Protein AF-A0A3G9J2I9-F1 (afdb_monomer_lite)

Structure (mmCIF, N/CA/C/O backbone):
data_AF-A0A3G9J2I9-F1
#
_entry.id   AF-A0A3G9J2I9-F1
#
loop_
_atom_site.group_PDB
_atom_site.id
_atom_site.type_symbol
_atom_site.label_atom_id
_atom_site.label_alt_id
_atom_site.label_comp_id
_atom_site.label_asym_id
_atom_site.label_entity_id
_atom_site.label_seq_id
_atom_site.pdbx_PDB_ins_code
_atom_site.Cartn_x
_atom_site.Cartn_y
_atom_site.Cartn_z
_atom_site.occupancy
_atom_site.B_iso_or_equiv
_atom_site.auth_seq_id
_atom_site.auth_comp_id
_atom_site.auth_asym_id
_atom_site.auth_atom_id
_atom_site.pdbx_PDB_model_num
ATOM 1 N N . MET A 1 1 ? -9.423 -9.899 2.737 1.00 58.22 1 MET A N 1
ATOM 2 C CA . MET A 1 1 ? -10.611 -10.017 3.614 1.00 58.22 1 MET A CA 1
ATOM 3 C C . MET A 1 1 ? -10.727 -8.719 4.389 1.00 58.22 1 MET A C 1
ATOM 5 O O . MET A 1 1 ? -9.747 -8.354 5.024 1.00 58.22 1 MET A O 1
ATOM 9 N N . LYS A 1 2 ? -11.851 -8.003 4.286 1.00 79.00 2 LYS A N 1
ATOM 10 C CA . LYS A 1 2 ? -12.095 -6.799 5.093 1.00 79.00 2 LYS A CA 1
ATOM 11 C C . LYS A 1 2 ? -12.753 -7.215 6.403 1.00 79.00 2 LYS A C 1
ATOM 13 O O . LYS A 1 2 ? -13.676 -8.025 6.369 1.00 79.00 2 LYS A O 1
ATOM 18 N N . LEU A 1 3 ? -12.265 -6.694 7.525 1.00 83.94 3 LEU A N 1
ATOM 19 C CA . LEU A 1 3 ? -12.902 -6.903 8.823 1.00 83.94 3 LEU A CA 1
ATOM 20 C C . LEU A 1 3 ? -14.215 -6.118 8.872 1.00 83.94 3 LEU A C 1
ATOM 22 O O . LEU A 1 3 ? -14.241 -4.936 8.528 1.00 83.94 3 LEU A O 1
ATOM 26 N N . THR A 1 4 ? -15.305 -6.767 9.280 1.00 89.06 4 THR A N 1
ATOM 27 C CA . THR A 1 4 ? -16.581 -6.073 9.495 1.00 89.06 4 THR A CA 1
ATOM 28 C C . THR A 1 4 ? -16.549 -5.295 10.817 1.00 89.06 4 THR A C 1
ATOM 30 O O . THR A 1 4 ? -15.813 -5.675 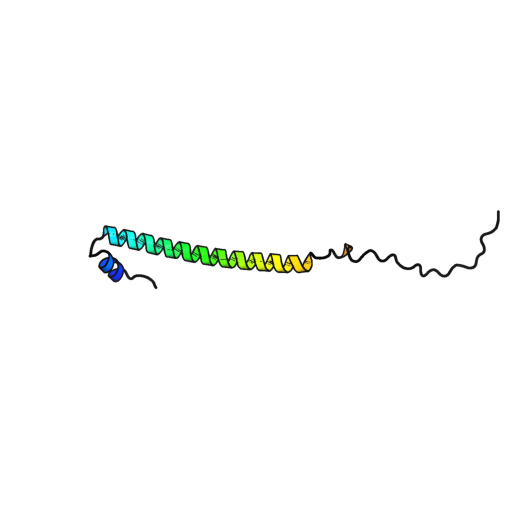11.731 1.00 89.06 4 THR A O 1
ATOM 33 N N . PRO A 1 5 ? -17.364 -4.236 10.977 1.00 84.00 5 PRO A N 1
ATOM 34 C CA . PRO A 1 5 ? -17.446 -3.498 12.241 1.00 84.00 5 PRO A CA 1
ATOM 35 C C . PRO A 1 5 ? -17.784 -4.395 13.442 1.00 84.00 5 PRO A C 1
ATOM 37 O O . PRO A 1 5 ? -17.237 -4.212 14.525 1.00 84.00 5 PRO A O 1
ATOM 40 N N . GLU A 1 6 ? -18.622 -5.414 13.235 1.00 85.31 6 GLU A N 1
ATOM 41 C CA . GLU A 1 6 ? -18.979 -6.404 14.260 1.00 85.31 6 GLU A CA 1
ATOM 42 C C . GLU A 1 6 ? -17.781 -7.268 14.676 1.00 85.31 6 GLU A C 1
ATOM 44 O O . GLU A 1 6 ? -17.580 -7.530 15.861 1.00 85.31 6 GLU A O 1
ATOM 49 N N . GLN A 1 7 ? -16.942 -7.670 13.717 1.00 89.06 7 GLN A N 1
ATOM 50 C CA . GLN A 1 7 ? -15.711 -8.407 14.007 1.00 89.06 7 GLN A CA 1
ATOM 51 C C . GLN A 1 7 ? -14.705 -7.537 14.758 1.00 89.06 7 GLN A C 1
ATOM 53 O O . GLN A 1 7 ? -14.066 -8.013 15.693 1.00 89.06 7 GLN A O 1
ATOM 58 N N . ILE A 1 8 ? -14.586 -6.260 14.385 1.00 88.38 8 ILE A N 1
ATOM 59 C CA . ILE A 1 8 ? -13.704 -5.307 15.067 1.00 88.38 8 ILE A CA 1
ATOM 60 C C . ILE A 1 8 ? -14.157 -5.103 16.515 1.00 88.38 8 ILE A C 1
ATOM 62 O O . ILE A 1 8 ? -13.324 -5.156 17.417 1.00 88.38 8 ILE A O 1
ATOM 66 N N . LEU A 1 9 ? -15.464 -4.947 16.747 1.00 88.44 9 LEU A N 1
ATOM 67 C CA . LEU A 1 9 ? -16.031 -4.798 18.088 1.00 88.44 9 LEU A CA 1
ATOM 68 C C . LEU A 1 9 ? -15.857 -6.067 18.940 1.00 88.44 9 LEU A C 1
ATOM 70 O O . LEU A 1 9 ? -15.581 -5.991 20.138 1.00 88.44 9 LEU A O 1
ATOM 74 N N . GLY A 1 10 ? -15.970 -7.244 18.318 1.00 89.62 10 GLY A N 1
ATOM 75 C CA . GLY A 1 10 ? -15.668 -8.519 18.966 1.00 89.62 10 GLY A CA 1
ATOM 76 C C . GLY A 1 10 ? -14.198 -8.632 19.382 1.00 89.62 10 GLY A C 1
ATOM 77 O O . GLY A 1 10 ? -13.903 -9.027 20.510 1.00 89.62 10 GLY A O 1
ATOM 78 N N . ILE A 1 11 ? -13.269 -8.229 18.507 1.00 89.62 11 ILE A N 1
ATOM 79 C CA . ILE A 1 11 ? -11.821 -8.225 18.786 1.00 89.62 11 ILE A CA 1
ATOM 80 C C . ILE A 1 11 ? -11.470 -7.192 19.863 1.00 89.62 11 ILE A C 1
ATOM 82 O O . ILE A 1 11 ? -10.633 -7.466 20.725 1.00 89.62 11 ILE A O 1
ATOM 86 N N . SER A 1 12 ? -12.132 -6.034 19.857 1.00 90.31 12 SER A N 1
ATOM 87 C CA . SER A 1 12 ? -11.921 -4.978 20.848 1.00 90.31 12 SER A CA 1
ATOM 88 C C . SER A 1 12 ? -12.556 -5.274 22.209 1.00 90.31 12 SER A C 1
ATOM 90 O O . SER A 1 12 ? -12.427 -4.466 23.125 1.00 90.31 12 SER A O 1
ATOM 92 N N . LYS A 1 13 ? -13.239 -6.421 22.368 1.00 89.81 13 LYS A N 1
ATOM 93 C CA . LYS A 1 13 ? -13.998 -6.790 23.577 1.00 89.81 13 LYS A CA 1
ATOM 94 C C . LYS A 1 13 ? -15.028 -5.726 23.986 1.00 89.81 13 LYS A C 1
ATOM 96 O O . LYS A 1 13 ? -15.327 -5.577 25.167 1.00 89.81 13 LYS A O 1
ATOM 101 N N . GLY A 1 14 ? -15.573 -4.997 23.011 1.00 84.56 14 GLY A N 1
ATOM 102 C CA . GLY A 1 14 ? -16.535 -3.921 23.244 1.00 84.56 14 GLY A CA 1
ATOM 103 C C . GLY A 1 14 ? -15.920 -2.565 23.594 1.00 84.56 14 GLY A C 1
ATOM 104 O O . GLY A 1 14 ? -16.670 -1.615 23.796 1.00 84.56 14 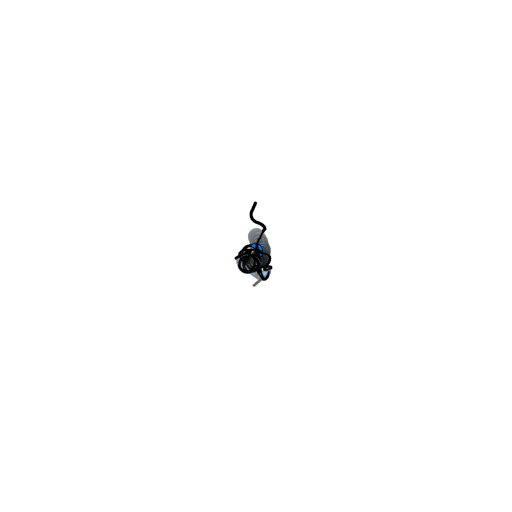GLY A O 1
ATOM 105 N N . ASP A 1 15 ? -14.590 -2.443 23.638 1.00 93.75 15 ASP A N 1
ATOM 106 C CA . ASP A 1 15 ? -13.930 -1.153 23.832 1.00 93.75 15 ASP A CA 1
ATOM 107 C C . ASP A 1 15 ? -14.005 -0.323 22.530 1.00 93.75 15 ASP A C 1
ATOM 109 O O . ASP A 1 15 ? -13.513 -0.776 21.480 1.00 93.75 15 ASP A O 1
ATOM 113 N N . PRO A 1 16 ? -14.641 0.864 22.558 1.00 89.88 16 PRO A N 1
ATOM 114 C CA . PRO A 1 16 ? -14.819 1.696 21.374 1.00 89.88 16 PRO A CA 1
ATOM 115 C C . PRO A 1 16 ? -13.518 2.367 20.909 1.00 89.88 16 PRO A C 1
ATOM 117 O O . PRO A 1 16 ? -13.358 2.592 19.709 1.00 89.88 16 PRO A O 1
ATOM 120 N N . GLU A 1 17 ? -12.575 2.657 21.809 1.00 92.50 17 GLU A N 1
ATOM 121 C CA . GLU A 1 17 ? -11.294 3.278 21.452 1.00 92.50 17 GLU A CA 1
ATOM 122 C C . GLU A 1 17 ? -10.403 2.274 20.722 1.00 92.50 17 GLU A C 1
ATOM 124 O O . GLU A 1 17 ? -9.843 2.570 19.661 1.00 92.50 17 GLU A O 1
ATOM 129 N N . ILE A 1 18 ? -10.346 1.041 21.232 1.00 91.88 18 ILE A N 1
ATOM 130 C CA . ILE A 1 18 ? -9.609 -0.052 20.588 1.00 91.88 18 ILE A CA 1
ATOM 131 C C . ILE A 1 18 ? -10.229 -0.378 19.220 1.00 91.88 18 ILE A C 1
ATOM 133 O O . ILE A 1 18 ? -9.502 -0.571 18.242 1.00 91.88 18 ILE A O 1
ATOM 137 N N . ALA A 1 19 ? -11.563 -0.388 19.110 1.00 91.69 19 ALA A N 1
ATOM 138 C CA . ALA A 1 19 ? -12.247 -0.599 17.833 1.00 91.69 19 ALA A CA 1
ATOM 139 C C . ALA A 1 19 ? -11.925 0.502 16.805 1.00 91.69 19 ALA A C 1
ATOM 141 O O . ALA A 1 19 ? -11.659 0.208 15.633 1.00 91.69 19 ALA A O 1
ATOM 142 N N . ALA A 1 20 ? -11.902 1.767 17.237 1.00 91.12 20 ALA A N 1
ATOM 143 C CA . ALA A 1 20 ? -11.535 2.892 16.384 1.00 91.12 20 ALA A CA 1
ATOM 144 C C . ALA A 1 20 ? -10.082 2.778 15.896 1.00 91.12 20 ALA A C 1
ATOM 146 O O . ALA A 1 20 ? -9.811 2.963 14.706 1.00 91.12 20 ALA A O 1
ATOM 147 N N . PHE A 1 21 ? -9.159 2.388 16.778 1.00 94.38 21 PHE A N 1
ATOM 148 C CA . PHE A 1 21 ? -7.754 2.205 16.421 1.00 94.38 21 PHE A CA 1
ATOM 149 C C . PHE A 1 21 ? -7.550 1.070 15.408 1.00 94.38 21 PHE A C 1
ATOM 151 O O . PHE A 1 21 ? -6.864 1.251 14.402 1.00 94.38 21 PHE A O 1
ATOM 158 N N . ILE A 1 22 ? -8.206 -0.079 15.603 1.00 92.75 22 ILE A N 1
ATOM 159 C CA . ILE A 1 22 ? -8.173 -1.200 14.646 1.00 92.75 22 ILE A CA 1
ATOM 160 C C . ILE A 1 22 ? -8.737 -0.771 13.282 1.00 92.75 22 ILE A C 1
ATOM 162 O O . ILE A 1 22 ? -8.173 -1.103 12.235 1.00 92.75 22 ILE A O 1
ATOM 166 N N . THR A 1 23 ? -9.820 0.005 13.275 1.00 91.62 23 THR A N 1
ATOM 167 C CA . THR A 1 23 ? -10.412 0.537 12.037 1.00 91.62 23 THR A CA 1
ATOM 168 C C . THR A 1 23 ? -9.431 1.457 11.304 1.00 91.62 23 THR A C 1
ATOM 170 O O . THR A 1 23 ? -9.227 1.318 10.100 1.00 91.62 23 THR A O 1
ATOM 173 N N . MET A 1 24 ? -8.752 2.350 12.024 1.00 93.62 24 MET A N 1
ATOM 174 C CA . MET A 1 24 ? -7.742 3.235 11.437 1.00 93.62 24 MET A CA 1
ATOM 175 C C . MET A 1 24 ? -6.556 2.449 10.851 1.00 93.62 24 MET A C 1
ATOM 177 O O . MET A 1 24 ? -6.087 2.736 9.745 1.00 93.62 24 MET A O 1
ATOM 181 N N . LEU A 1 25 ? -6.076 1.429 11.569 1.00 94.06 25 LEU A N 1
ATOM 182 C CA . LEU A 1 25 ? -4.980 0.577 11.105 1.00 94.06 25 LEU A CA 1
ATOM 183 C C . LEU A 1 25 ? -5.356 -0.211 9.847 1.00 94.06 25 LEU A C 1
ATOM 185 O O . LEU A 1 25 ? -4.584 -0.240 8.892 1.00 94.06 25 LEU A O 1
ATOM 189 N N . THR A 1 26 ? -6.546 -0.813 9.815 1.00 93.06 26 THR A N 1
ATOM 190 C CA . THR A 1 26 ? -7.016 -1.570 8.642 1.00 93.06 26 THR A CA 1
ATOM 191 C C . THR A 1 26 ? -7.146 -0.680 7.407 1.00 93.06 26 THR A C 1
ATOM 193 O O . THR A 1 26 ? -6.683 -1.067 6.335 1.00 93.06 26 THR A O 1
ATOM 196 N N . GLN A 1 27 ? -7.661 0.543 7.554 1.00 92.69 27 GLN A N 1
ATOM 197 C CA . GLN A 1 27 ? -7.697 1.528 6.467 1.00 92.69 27 GLN A CA 1
ATOM 198 C C . GLN A 1 27 ? -6.296 1.904 5.971 1.00 92.69 27 GLN A C 1
ATOM 200 O O . GLN A 1 27 ? -6.060 1.981 4.766 1.00 92.69 27 GLN A O 1
ATOM 205 N N . THR A 1 28 ? -5.353 2.106 6.892 1.00 95.38 28 THR A N 1
ATOM 206 C CA . THR A 1 28 ? -3.966 2.451 6.549 1.00 95.38 28 THR A CA 1
ATOM 207 C C . THR A 1 28 ? -3.293 1.316 5.776 1.00 95.38 28 THR A C 1
ATOM 209 O O . THR A 1 28 ? -2.619 1.563 4.777 1.00 95.38 28 THR A O 1
ATOM 212 N N . ILE A 1 29 ? -3.513 0.066 6.191 1.00 95.31 29 ILE A N 1
ATOM 213 C CA . ILE A 1 29 ? -2.998 -1.123 5.501 1.00 95.31 29 ILE A CA 1
ATOM 214 C C . ILE A 1 29 ? -3.592 -1.233 4.093 1.00 95.31 29 ILE A C 1
ATOM 216 O O . ILE A 1 29 ? -2.851 -1.494 3.149 1.00 95.31 29 ILE A O 1
ATOM 220 N N . GLU A 1 30 ? -4.896 -0.990 3.920 1.00 93.50 30 GLU A N 1
ATOM 221 C CA . GLU A 1 30 ? -5.525 -0.997 2.592 1.00 93.50 30 GLU A CA 1
ATOM 222 C C . GLU A 1 30 ? -4.915 0.060 1.660 1.00 93.50 30 GLU A C 1
ATOM 224 O O . GLU A 1 30 ? -4.579 -0.247 0.516 1.00 93.50 30 GLU A O 1
ATOM 229 N N . GLN A 1 31 ? -4.710 1.284 2.153 1.00 95.31 31 GLN A N 1
ATOM 230 C CA . GLN A 1 31 ? -4.072 2.350 1.376 1.00 95.31 31 GLN A CA 1
ATOM 231 C C . GLN A 1 31 ? -2.625 2.008 1.003 1.00 95.31 31 GLN A C 1
ATOM 233 O O . GLN A 1 31 ? -2.185 2.276 -0.117 1.00 95.31 31 GLN A O 1
ATOM 238 N N . GLN A 1 32 ? -1.873 1.406 1.926 1.00 96.94 32 GLN A N 1
ATOM 239 C CA . GLN A 1 32 ? -0.505 0.968 1.659 1.00 96.94 32 GLN A CA 1
ATOM 240 C C . GLN A 1 32 ? -0.466 -0.163 0.631 1.00 96.94 32 GLN A C 1
ATOM 242 O O . GLN A 1 32 ? 0.348 -0.098 -0.284 1.00 96.94 32 GLN A O 1
ATOM 247 N N . ALA A 1 33 ? -1.362 -1.147 0.729 1.00 96.31 33 ALA A N 1
ATOM 248 C CA . ALA A 1 33 ? -1.450 -2.249 -0.225 1.00 96.31 33 ALA A CA 1
ATOM 249 C C . ALA A 1 33 ? -1.729 -1.745 -1.650 1.00 96.31 33 ALA A C 1
ATOM 251 O O . ALA A 1 33 ? -1.026 -2.127 -2.581 1.00 96.31 33 ALA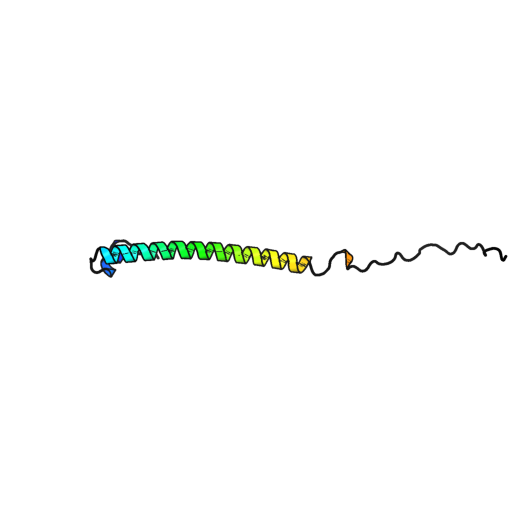 A O 1
ATOM 252 N N . GLN A 1 34 ? -2.672 -0.810 -1.810 1.00 96.44 34 GLN A N 1
ATOM 253 C CA . GLN A 1 34 ? -2.941 -0.173 -3.106 1.00 96.44 34 GLN A CA 1
ATOM 254 C C . GLN A 1 34 ? -1.724 0.582 -3.646 1.00 96.44 34 GLN A C 1
ATOM 256 O O . GLN A 1 34 ? -1.429 0.544 -4.839 1.00 96.44 34 GLN A O 1
ATOM 261 N N . ARG A 1 35 ? -0.995 1.283 -2.772 1.00 97.56 35 ARG A N 1
ATOM 262 C CA . ARG A 1 35 ? 0.213 2.004 -3.176 1.00 97.56 35 ARG A CA 1
ATOM 263 C C . ARG A 1 35 ? 1.335 1.051 -3.585 1.00 97.56 35 ARG A C 1
ATOM 265 O O . ARG A 1 35 ? 2.072 1.376 -4.508 1.00 97.56 35 ARG A O 1
ATOM 272 N N . ILE A 1 36 ? 1.469 -0.091 -2.913 1.00 97.94 36 ILE A N 1
ATOM 273 C CA . ILE A 1 36 ? 2.436 -1.135 -3.269 1.00 97.94 36 ILE A CA 1
ATOM 274 C C . ILE A 1 36 ? 2.111 -1.688 -4.654 1.00 97.94 36 ILE A C 1
ATOM 276 O O . ILE A 1 36 ? 2.988 -1.659 -5.508 1.00 97.94 36 ILE A O 1
ATOM 280 N N . GLU A 1 37 ? 0.859 -2.067 -4.914 1.00 97.69 37 GLU A N 1
ATOM 281 C CA . GLU A 1 37 ? 0.423 -2.573 -6.224 1.00 97.69 37 GLU A CA 1
ATOM 282 C C . GLU A 1 37 ? 0.747 -1.576 -7.354 1.00 97.69 37 GLU A C 1
ATOM 284 O O . GLU A 1 37 ? 1.384 -1.922 -8.347 1.00 97.69 37 GLU A O 1
ATOM 289 N N . GLN A 1 38 ? 0.431 -0.291 -7.156 1.00 97.50 38 GLN A N 1
ATOM 290 C CA . GLN A 1 38 ? 0.773 0.763 -8.121 1.00 97.50 38 GLN A CA 1
ATOM 291 C C . GLN A 1 38 ? 2.283 0.918 -8.345 1.00 97.50 38 GLN A C 1
ATOM 293 O O . GLN A 1 38 ? 2.722 1.264 -9.444 1.00 97.50 38 GLN A O 1
ATOM 298 N N . LEU A 1 39 ? 3.091 0.745 -7.298 1.00 97.88 39 LEU A N 1
ATOM 299 C CA . LEU A 1 39 ? 4.545 0.836 -7.405 1.00 97.88 39 LEU A CA 1
ATOM 300 C C . LEU A 1 39 ? 5.126 -0.388 -8.113 1.00 97.88 39 LEU A C 1
ATOM 302 O O . LEU A 1 39 ? 5.999 -0.217 -8.960 1.00 97.88 39 LEU A O 1
ATOM 306 N N . GLU A 1 40 ? 4.628 -1.585 -7.815 1.00 97.94 40 GLU A N 1
ATOM 307 C CA . GLU A 1 40 ? 5.025 -2.831 -8.473 1.00 97.94 40 GLU A CA 1
ATOM 308 C C . GLU A 1 40 ? 4.736 -2.782 -9.978 1.00 97.94 40 GLU A C 1
ATOM 310 O O . GLU A 1 40 ? 5.621 -3.084 -10.784 1.00 97.94 40 GLU A O 1
ATOM 315 N N . ASP A 1 41 ? 3.558 -2.295 -10.375 1.00 96.94 41 ASP A N 1
ATOM 316 C CA . ASP A 1 41 ? 3.212 -2.104 -11.786 1.00 96.94 41 ASP A CA 1
ATOM 317 C C . ASP A 1 41 ? 4.157 -1.117 -12.484 1.00 96.94 41 ASP A C 1
ATOM 319 O O . ASP A 1 41 ? 4.664 -1.385 -13.578 1.00 96.94 41 ASP A O 1
ATOM 323 N N . ARG A 1 42 ? 4.468 0.011 -11.832 1.00 96.75 42 ARG A N 1
ATOM 324 C CA . ARG A 1 42 ? 5.415 0.998 -12.376 1.00 96.75 42 ARG A CA 1
ATOM 325 C C . ARG A 1 42 ? 6.823 0.435 -12.506 1.00 96.75 42 ARG A C 1
ATOM 327 O O . ARG A 1 42 ? 7.493 0.721 -13.497 1.00 96.75 42 ARG A O 1
ATOM 334 N N . VAL A 1 43 ? 7.279 -0.353 -11.534 1.00 96.81 43 VAL A N 1
ATOM 335 C CA . VAL A 1 43 ? 8.584 -1.023 -11.596 1.00 96.81 43 VAL A CA 1
ATOM 336 C C . VAL A 1 43 ? 8.617 -1.983 -12.781 1.00 96.81 43 VAL A C 1
ATOM 338 O O . VAL A 1 43 ? 9.523 -1.889 -13.606 1.00 96.81 43 VAL A O 1
ATOM 341 N N . LYS A 1 44 ? 7.591 -2.820 -12.945 1.00 95.31 44 LYS A N 1
ATOM 342 C CA . LYS A 1 44 ? 7.483 -3.760 -14.067 1.00 95.31 44 LYS A CA 1
ATOM 343 C C . LYS A 1 44 ? 7.477 -3.058 -15.428 1.00 95.31 44 LYS A C 1
ATOM 345 O O . LYS A 1 44 ? 8.103 -3.526 -16.383 1.00 95.31 44 LYS A O 1
ATOM 350 N N . ASP A 1 45 ? 6.792 -1.922 -15.535 1.00 94.00 45 ASP A N 1
ATOM 351 C CA . ASP A 1 45 ? 6.791 -1.097 -16.744 1.00 94.00 45 ASP A CA 1
ATOM 352 C C . ASP A 1 45 ? 8.176 -0.511 -17.053 1.00 94.00 45 ASP A C 1
ATOM 354 O O . ASP A 1 45 ? 8.618 -0.549 -18.206 1.00 94.00 45 ASP A O 1
ATOM 358 N N . LEU A 1 46 ? 8.878 -0.002 -16.039 1.00 93.75 46 LEU A N 1
ATOM 359 C CA . LEU A 1 46 ? 10.232 0.537 -16.184 1.00 93.75 46 LEU A CA 1
ATOM 360 C C . LEU A 1 46 ? 11.242 -0.553 -16.558 1.00 93.75 46 LEU A C 1
ATOM 362 O O . LEU A 1 46 ? 12.061 -0.351 -17.455 1.00 93.75 46 LEU A O 1
ATOM 366 N N . GLU A 1 47 ? 11.153 -1.729 -15.941 1.00 91.94 47 GLU A N 1
ATOM 367 C CA . GLU A 1 47 ? 11.973 -2.893 -16.286 1.00 91.94 47 GLU A CA 1
ATOM 368 C C . GLU A 1 47 ? 11.738 -3.338 -17.735 1.00 91.94 47 GLU A C 1
ATOM 370 O O . GLU A 1 47 ? 12.697 -3.609 -18.465 1.00 91.94 47 GLU A O 1
ATOM 375 N N . ARG A 1 48 ? 10.481 -3.333 -18.205 1.00 89.00 48 ARG A N 1
ATOM 376 C CA . ARG A 1 48 ? 10.154 -3.604 -19.615 1.00 89.00 48 ARG A CA 1
ATOM 377 C C . ARG A 1 48 ? 10.815 -2.588 -20.548 1.00 89.00 48 ARG A C 1
ATOM 379 O O . ARG A 1 48 ? 11.396 -2.989 -21.557 1.00 89.00 48 ARG A O 1
ATOM 386 N N . GLN A 1 49 ? 10.740 -1.295 -20.230 1.00 85.94 49 GLN A N 1
ATOM 387 C CA . GLN A 1 49 ? 11.366 -0.239 -21.036 1.00 85.94 49 GLN A CA 1
ATOM 388 C C . GLN A 1 49 ? 12.894 -0.383 -21.074 1.00 85.94 49 GLN A C 1
ATOM 390 O O . GLN A 1 49 ? 13.496 -0.297 -22.146 1.00 85.94 49 GLN A O 1
ATOM 395 N N . LEU A 1 50 ? 13.528 -0.662 -19.932 1.00 84.25 50 LEU A N 1
ATOM 396 C CA . LEU A 1 50 ? 14.969 -0.906 -19.856 1.00 84.25 50 LEU A CA 1
ATOM 397 C C . LEU A 1 50 ? 15.383 -2.149 -20.652 1.00 84.25 50 LEU A C 1
ATOM 399 O O . LEU A 1 50 ? 16.376 -2.099 -21.376 1.00 84.25 50 LEU A O 1
ATOM 403 N N . GLY A 1 51 ? 14.613 -3.238 -20.587 1.00 77.31 51 GLY A N 1
ATOM 404 C CA . GLY A 1 51 ? 14.861 -4.449 -21.373 1.00 77.31 51 GLY A CA 1
ATOM 405 C C . GLY A 1 51 ? 14.747 -4.225 -22.886 1.00 77.31 51 GLY A C 1
ATOM 406 O O . GLY A 1 51 ? 15.558 -4.750 -23.654 1.00 77.31 51 GLY A O 1
ATOM 407 N N . GLN A 1 52 ? 13.787 -3.405 -23.327 1.00 69.25 52 GLN A N 1
ATOM 408 C CA . GLN A 1 52 ? 13.652 -3.010 -24.735 1.00 69.25 52 GLN A CA 1
ATOM 409 C C . GLN A 1 52 ? 14.819 -2.127 -25.197 1.00 69.25 52 GLN A C 1
ATOM 411 O O . GLN A 1 52 ? 15.411 -2.383 -26.247 1.00 69.25 52 GLN A O 1
ATOM 416 N N . ASN A 1 53 ? 15.207 -1.140 -24.389 1.00 60.12 53 ASN A N 1
ATOM 417 C CA . ASN A 1 53 ? 16.334 -0.263 -24.700 1.00 60.12 53 ASN A CA 1
ATOM 418 C C . ASN A 1 53 ? 17.672 -1.011 -24.660 1.00 60.12 53 ASN A C 1
ATOM 420 O O . ASN A 1 53 ? 18.528 -0.755 -25.495 1.00 60.12 53 ASN A O 1
ATOM 424 N N . SER A 1 54 ? 17.853 -1.985 -23.766 1.00 58.84 54 SER A N 1
ATOM 425 C CA . SER A 1 54 ? 19.077 -2.794 -23.683 1.00 58.84 54 SER A CA 1
ATOM 426 C C . SER A 1 54 ? 19.344 -3.587 -24.971 1.00 58.84 54 SER A C 1
ATOM 428 O O . SER A 1 54 ? 20.475 -3.591 -25.464 1.00 58.84 54 SER A O 1
ATOM 430 N N . LYS A 1 55 ? 18.296 -4.168 -25.580 1.00 55.09 55 LYS A N 1
ATOM 431 C CA . LYS A 1 55 ? 18.374 -4.875 -26.875 1.00 55.09 55 LYS A CA 1
ATOM 432 C C . LYS A 1 55 ? 18.534 -3.946 -28.084 1.00 55.09 55 LYS A C 1
ATOM 434 O O . LYS A 1 55 ? 19.079 -4.381 -29.093 1.00 55.09 55 LYS A O 1
ATOM 439 N N . ASN A 1 56 ? 18.087 -2.692 -27.992 1.00 51.66 56 ASN A N 1
ATOM 440 C CA . ASN A 1 56 ? 18.217 -1.699 -29.067 1.00 51.66 56 ASN A CA 1
ATOM 441 C C . ASN A 1 56 ? 19.470 -0.803 -28.933 1.00 51.66 56 ASN A C 1
ATOM 443 O O . ASN A 1 56 ? 19.792 -0.045 -29.840 1.00 51.66 56 ASN A O 1
ATOM 447 N N . ASN A 1 57 ? 20.187 -0.885 -27.808 1.00 52.34 57 ASN A N 1
ATOM 448 C CA . ASN A 1 57 ? 21.367 -0.067 -27.505 1.00 52.34 57 ASN A CA 1
ATOM 449 C C . ASN A 1 57 ? 22.688 -0.859 -27.577 1.00 52.34 57 ASN A C 1
ATOM 451 O O . ASN A 1 57 ? 23.759 -0.307 -27.347 1.00 52.34 57 ASN A O 1
ATOM 455 N N . SER A 1 58 ? 22.655 -2.159 -27.903 1.00 59.06 58 SER A N 1
ATOM 456 C CA . SER A 1 58 ? 23.871 -2.994 -27.926 1.00 59.06 58 SER A CA 1
ATOM 457 C C . SER A 1 58 ? 24.753 -2.804 -29.172 1.00 59.06 58 SER A C 1
ATOM 459 O O . SER A 1 58 ? 25.781 -3.469 -29.290 1.00 59.06 58 SER A O 1
ATOM 461 N N . LYS A 1 59 ? 24.382 -1.908 -30.095 1.00 57.28 59 LYS A N 1
ATOM 462 C CA . LYS A 1 59 ? 25.247 -1.341 -31.143 1.00 57.28 59 LYS A CA 1
ATOM 463 C C . LYS A 1 59 ? 24.543 -0.126 -31.752 1.00 57.28 59 LYS A C 1
ATOM 465 O O . LYS A 1 59 ? 23.440 -0.293 -32.268 1.00 57.28 59 LYS A O 1
ATOM 470 N N . PRO A 1 60 ? 25.142 1.076 -31.756 1.00 60.44 60 PRO A N 1
ATOM 471 C CA . PRO A 1 60 ? 24.633 2.141 -32.607 1.00 60.44 60 PRO A CA 1
ATOM 472 C C . PRO A 1 60 ? 24.702 1.683 -34.080 1.00 60.44 60 PRO A C 1
ATOM 474 O O . PRO A 1 60 ? 25.621 0.938 -34.430 1.00 60.44 60 PRO A O 1
ATOM 477 N N . PRO A 1 61 ? 23.792 2.119 -34.973 1.00 56.81 61 PRO A N 1
ATOM 478 C CA . PRO A 1 61 ? 23.871 1.804 -36.406 1.00 56.81 61 PRO A CA 1
ATOM 479 C C . PRO A 1 61 ? 25.180 2.305 -37.043 1.00 56.81 61 PRO A C 1
ATOM 481 O O . PRO A 1 61 ? 25.619 1.793 -38.063 1.00 56.81 61 PRO A O 1
ATOM 484 N N . SER A 1 62 ? 25.856 3.258 -36.399 1.00 51.03 62 SER A N 1
ATOM 485 C CA . SER A 1 62 ? 27.201 3.737 -36.729 1.00 51.03 62 SER A CA 1
ATOM 486 C C . SER A 1 62 ? 28.344 2.807 -36.279 1.00 51.03 62 SER A C 1
ATOM 488 O O . SER A 1 62 ? 29.502 3.094 -36.577 1.00 51.03 62 SER A O 1
ATOM 490 N N . SER A 1 63 ? 28.053 1.700 -35.582 1.00 56.72 63 SER A N 1
ATOM 491 C CA . SER A 1 63 ? 29.023 0.645 -35.239 1.00 56.72 63 SER A CA 1
ATOM 492 C C . SER A 1 63 ? 29.057 -0.497 -36.255 1.00 56.72 63 SER A C 1
ATOM 494 O O . SER A 1 63 ? 29.938 -1.357 -36.148 1.00 56.72 63 SER A O 1
ATOM 496 N N . ASP A 1 64 ? 28.138 -0.531 -37.225 1.00 60.44 64 ASP A N 1
ATOM 497 C CA . ASP A 1 64 ? 28.341 -1.325 -38.433 1.00 60.44 64 ASP A CA 1
ATOM 498 C C . ASP A 1 64 ? 29.468 -0.630 -39.202 1.00 60.44 64 ASP A C 1
ATOM 500 O O . ASP A 1 64 ? 29.261 0.371 -39.890 1.00 60.44 64 ASP A O 1
ATOM 504 N N . GLY A 1 65 ? 30.700 -1.043 -38.881 1.00 58.62 65 GLY A N 1
ATOM 505 C CA . GLY A 1 65 ? 31.924 -0.331 -39.210 1.00 58.62 65 GLY A CA 1
ATOM 506 C C . GLY A 1 65 ? 31.881 0.149 -40.646 1.00 58.62 65 GLY A C 1
ATOM 507 O O . GLY A 1 65 ? 31.685 -0.664 -41.545 1.00 58.62 65 GLY A O 1
ATOM 508 N N . MET A 1 66 ? 32.034 1.464 -40.828 1.00 62.25 66 MET A N 1
ATOM 509 C CA . MET A 1 66 ? 32.029 2.158 -42.111 1.00 62.25 66 MET A CA 1
ATOM 510 C C . MET A 1 66 ? 32.776 1.325 -43.164 1.00 62.25 66 MET A C 1
ATOM 512 O O . MET A 1 66 ? 34.004 1.391 -43.276 1.00 62.25 66 MET A O 1
ATOM 516 N N . ARG A 1 67 ? 32.048 0.49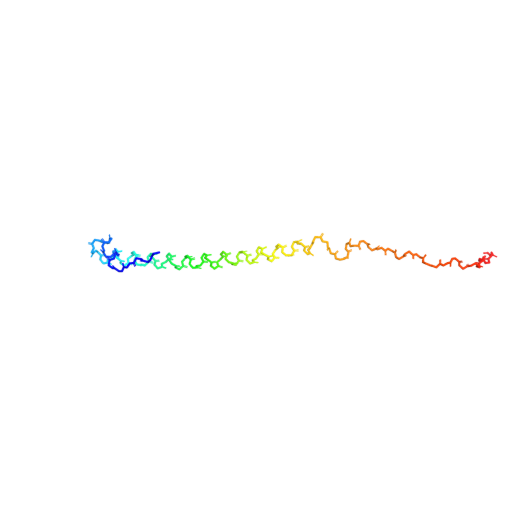8 -43.926 1.00 64.38 67 ARG A N 1
ATOM 517 C CA . ARG A 1 67 ? 32.630 -0.270 -45.023 1.00 64.38 67 ARG A CA 1
ATOM 518 C C . ARG A 1 67 ? 33.008 0.765 -46.063 1.00 64.38 67 ARG A C 1
ATOM 520 O O . ARG A 1 67 ? 32.138 1.308 -46.740 1.00 64.38 67 ARG A O 1
ATOM 527 N N . LYS A 1 68 ? 34.303 1.083 -46.153 1.00 65.88 68 LYS A N 1
ATOM 528 C CA . LYS A 1 68 ? 34.817 1.946 -47.219 1.00 65.88 68 LYS A CA 1
ATOM 529 C C . LYS A 1 68 ? 34.307 1.369 -48.545 1.00 65.88 68 LYS A C 1
ATOM 531 O O . LYS A 1 68 ? 34.534 0.179 -48.783 1.00 65.88 68 LYS A O 1
ATOM 536 N N . PRO A 1 69 ? 33.604 2.150 -49.383 1.00 68.31 69 PRO A N 1
ATOM 537 C CA . PRO A 1 69 ? 33.150 1.651 -50.669 1.00 68.31 69 PRO A CA 1
ATOM 538 C C . PRO A 1 69 ? 34.374 1.179 -51.453 1.00 68.31 69 PRO A C 1
ATOM 540 O O . PRO A 1 69 ? 35.344 1.921 -51.624 1.00 68.31 69 PRO A O 1
ATOM 543 N N . VAL A 1 70 ? 34.354 -0.086 -51.870 1.00 72.12 70 VAL A N 1
ATOM 544 C CA . VAL A 1 70 ? 35.433 -0.671 -52.667 1.00 72.12 70 VAL A CA 1
ATOM 545 C C . VAL A 1 70 ? 35.477 0.101 -53.983 1.00 72.12 70 VAL A C 1
ATOM 547 O O . VAL A 1 70 ? 34.454 0.244 -54.651 1.00 72.12 70 VAL A O 1
ATOM 550 N N . ASN A 1 71 ? 36.636 0.662 -54.330 1.00 71.25 71 ASN A N 1
ATOM 551 C CA . ASN A 1 71 ? 36.790 1.474 -55.532 1.00 71.25 71 ASN A CA 1
ATOM 552 C C . ASN A 1 71 ? 36.454 0.637 -56.782 1.00 71.25 71 ASN A C 1
ATOM 554 O O . ASN A 1 71 ? 37.233 -0.225 -57.176 1.00 71.25 71 ASN A O 1
ATOM 558 N N . GLN A 1 72 ? 35.302 0.901 -57.404 1.00 75.00 72 GLN A N 1
ATOM 559 C CA . GLN A 1 72 ? 34.865 0.240 -58.641 1.00 75.00 72 GLN A CA 1
ATOM 560 C C . GLN A 1 72 ? 35.445 0.893 -59.907 1.00 75.00 72 GLN A C 1
ATOM 562 O O . GLN A 1 72 ? 35.121 0.478 -61.023 1.00 75.00 72 GLN A O 1
ATOM 567 N N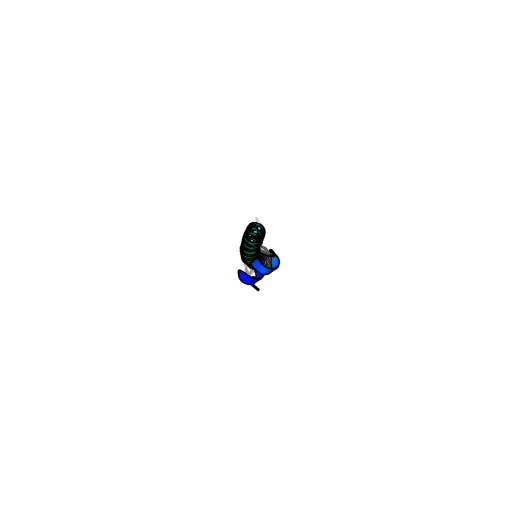 . ARG A 1 73 ? 36.285 1.933 -59.782 1.00 74.75 73 ARG A N 1
ATOM 568 C CA . ARG A 1 73 ? 36.914 2.552 -60.952 1.00 74.75 73 ARG A CA 1
ATOM 569 C C . ARG A 1 73 ? 37.884 1.557 -61.578 1.00 74.75 73 ARG A C 1
ATOM 571 O O . ARG A 1 73 ? 38.882 1.177 -60.972 1.00 74.75 73 ARG A O 1
ATOM 578 N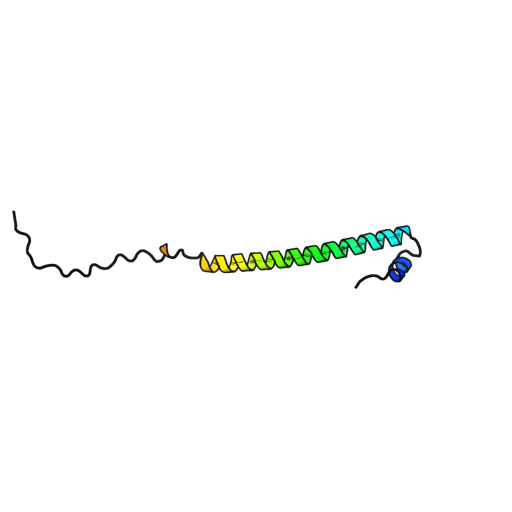 N . LYS A 1 74 ? 37.614 1.193 -62.830 1.00 69.88 74 LYS A N 1
ATOM 579 C CA . LYS A 1 74 ? 38.604 0.544 -63.690 1.00 69.88 74 LYS A CA 1
ATOM 580 C C . LYS A 1 74 ? 39.783 1.514 -63.860 1.00 69.88 74 LYS A C 1
ATOM 582 O O . LYS A 1 74 ? 39.527 2.695 -64.114 1.00 69.88 74 LYS A O 1
ATOM 587 N N . PRO A 1 75 ? 41.045 1.073 -63.720 1.00 68.00 75 PRO A N 1
ATOM 588 C CA . PRO A 1 75 ? 42.186 1.927 -64.019 1.00 68.00 75 PRO A CA 1
ATOM 589 C C . PRO A 1 75 ? 42.063 2.412 -65.466 1.00 68.00 75 PRO A C 1
ATOM 591 O O . PRO A 1 75 ? 42.058 1.619 -66.409 1.00 68.00 75 PRO A O 1
ATOM 594 N N . GLY A 1 76 ? 41.885 3.723 -65.633 1.00 62.69 76 GLY A N 1
ATOM 595 C CA . GLY A 1 76 ? 41.865 4.355 -66.942 1.00 62.69 76 GLY A CA 1
ATOM 596 C C . GLY A 1 76 ? 43.250 4.210 -67.551 1.00 62.69 76 GLY A C 1
ATOM 597 O O . GLY A 1 76 ? 44.210 4.760 -67.020 1.00 62.69 76 GLY A O 1
ATOM 598 N N . GLY A 1 77 ? 43.357 3.438 -68.631 1.00 63.47 77 GLY A N 1
ATOM 599 C CA . GLY A 1 77 ? 44.600 3.134 -69.338 1.00 63.47 77 GLY A CA 1
ATOM 600 C C . GLY A 1 77 ? 45.203 4.333 -70.071 1.00 63.47 77 GLY A C 1
ATOM 601 O O . GLY A 1 77 ? 45.424 4.274 -71.275 1.00 63.47 77 GLY A O 1
ATOM 602 N N . LYS A 1 78 ? 45.486 5.424 -69.361 1.00 64.00 78 LYS A N 1
ATOM 603 C CA . LYS A 1 78 ? 46.364 6.487 -69.838 1.00 64.00 78 LYS A CA 1
ATOM 604 C C . LYS A 1 78 ? 47.593 6.506 -68.946 1.00 64.00 78 LYS A C 1
ATOM 606 O O . LYS A 1 78 ? 47.539 6.948 -67.804 1.00 64.00 78 LYS A O 1
ATOM 611 N N . LYS A 1 79 ? 48.694 5.980 -69.492 1.00 62.28 79 LYS A N 1
ATOM 612 C CA . LYS A 1 79 ? 50.041 6.172 -68.954 1.00 62.28 79 LYS A CA 1
ATOM 613 C C . LYS A 1 79 ? 50.244 7.681 -68.816 1.00 62.28 79 LYS A C 1
ATOM 615 O O . LYS A 1 79 ? 50.215 8.386 -69.823 1.00 62.28 79 LYS A O 1
ATOM 620 N N . GLY A 1 80 ? 50.341 8.164 -67.578 1.00 60.00 80 GLY A N 1
ATOM 621 C CA . GLY A 1 80 ? 50.690 9.553 -67.302 1.00 60.00 80 GLY A CA 1
ATOM 622 C C . GLY A 1 80 ? 51.984 9.890 -68.034 1.00 60.00 80 GLY A C 1
ATOM 623 O O . GLY A 1 80 ? 52.916 9.082 -68.033 1.00 60.00 80 GLY A O 1
ATOM 624 N N . GLY A 1 81 ? 51.990 11.032 -68.722 1.00 57.16 81 GLY A N 1
ATOM 625 C CA . GLY A 1 81 ? 53.172 11.548 -69.395 1.00 57.16 81 GLY A CA 1
ATOM 626 C C . GLY A 1 81 ? 54.311 11.677 -68.392 1.00 57.16 81 GLY A C 1
ATOM 627 O O . GLY A 1 81 ? 54.122 12.210 -67.302 1.00 57.16 81 GLY A O 1
ATOM 628 N N . GLN A 1 82 ? 55.462 11.124 -68.755 1.00 55.72 82 GLN A N 1
ATOM 629 C CA . GLN A 1 82 ? 56.707 11.363 -68.047 1.00 55.72 82 GLN A CA 1
ATOM 630 C C . GLN A 1 82 ? 57.136 12.800 -68.342 1.00 55.72 82 GLN A C 1
ATOM 632 O O . GLN A 1 82 ? 57.364 13.136 -69.503 1.00 55.72 82 GLN A O 1
ATOM 637 N N . THR A 1 83 ? 57.241 13.613 -67.298 1.00 46.34 83 THR A N 1
ATOM 638 C CA . THR A 1 83 ? 58.087 14.810 -67.232 1.00 46.34 83 THR A CA 1
ATOM 639 C C . THR A 1 83 ? 58.605 14.923 -65.817 1.00 46.34 83 THR A C 1
ATOM 641 O O . THR A 1 83 ? 57.748 14.822 -64.907 1.00 46.34 83 THR A O 1
#

Foldseek 3Di:
DDQDLVNLCVVVVNDPVSSVVVVVVSVVVVVVVVVVVVVVVVVVVVVVVVVVVVVVVPDDPPNVDPPDPDPPDDPDPDDPDDD

Secondary structure (DSSP, 8-state):
-PPPHHHHHHHTTT-HHHHHHHHHHHHHHHHHHHHHHHHHHHHHHHHHHHHHHHHHSSS-GGGS---PPP---------PPP-

Radius of gyration: 36.44 Å; chains: 1; bounding box: 77×25×94 Å

Sequence (83 aa):
MKLTPEQILGISKGDPEIAAFITMLTQTIEQQAQRIEQLEDRVKDLERQLGQNSKNNSKPPSSDGMRKPVNQRKPGGKKGGQT

InterPro domains:
  IPR045618 Domain of unknown function DUF6444 [PF20042] (25-74)

pLDDT: mean 79.77, std 15.92, range [46.34, 97.94]

Organism: NCBI:txid1712516